Protein AF-A0AAU8CHE3-F1 (afdb_monomer)

Nearest PDB structures (foldseek):
  6iry-assembly1_A  TM=6.524E-01  e=2.110E+00  Danio rerio
  3q7n-assembly1_A  TM=3.684E-01  e=1.659E-01  Escherichia coli
  6f9a-assembly1_A  TM=4.855E-01  e=4.043E+00  Saccharomyces cerevisiae
  8xl0-assembly1_F  TM=3.411E-01  e=1.168E+00  Homo sapiens
  6vk3-assembly1_B  TM=2.874E-01  e=1.168E+00  Saccharomyces cerevisiae

Foldseek 3Di:
DDDPPPDPFPWDWDDDDQWIWTDGHNDIDTGGPVVVVVVVVVLQVVQWDWDDWPQWIWTGGSQQKIKIAGPPDPDPVGMDIDNHPVRLVVLLVPAPQKDALVSVVVVVDDSNVSVSSLVCLQGPPVFQKHFPDVVRGMIGRDPPPPPDD

Solvent-accessible surface area (backbone atoms only — not comparable to full-atom values): 8677 Å² total; per-residue (Å²): 139,79,84,78,80,82,69,71,66,63,66,49,79,47,77,57,86,84,28,37,39,40,30,56,59,94,46,76,45,80,30,49,62,66,55,49,49,52,50,49,54,52,47,39,55,72,44,39,46,77,48,79,52,94,64,23,28,45,31,41,37,64,87,50,28,22,34,46,32,43,53,96,51,92,55,83,86,48,55,47,80,33,81,21,59,64,54,50,50,55,51,58,69,70,48,63,61,63,42,42,40,67,72,42,42,87,73,78,41,54,81,76,51,17,50,51,51,49,51,38,42,45,66,38,86,93,39,62,30,40,76,74,39,80,83,71,55,28,35,28,51,54,74,74,78,79,86,76,132

Mean predicted aligned error: 9.0 Å

Structure (mmCIF, N/CA/C/O backbone):
data_AF-A0AAU8CHE3-F1
#
_entry.id   AF-A0AAU8CHE3-F1
#
loop_
_atom_site.group_PDB
_atom_site.id
_atom_site.type_symbol
_atom_site.label_atom_id
_atom_site.label_alt_id
_atom_site.label_comp_id
_atom_site.label_asym_id
_atom_site.label_entity_id
_atom_site.label_seq_id
_atom_site.pdbx_PDB_ins_code
_atom_site.Cartn_x
_atom_site.Cartn_y
_atom_site.Cartn_z
_atom_site.occupancy
_atom_site.B_iso_or_equiv
_atom_site.auth_seq_id
_atom_site.auth_comp_id
_atom_site.auth_asym_id
_atom_site.auth_atom_id
_atom_site.pdbx_PDB_model_num
ATOM 1 N N . MET A 1 1 ? -22.221 -13.099 -19.031 1.00 35.69 1 MET A N 1
ATOM 2 C CA . MET A 1 1 ? -20.924 -13.803 -19.032 1.00 35.69 1 MET A CA 1
ATOM 3 C C . MET A 1 1 ? -19.932 -12.837 -19.648 1.00 35.69 1 MET A C 1
ATOM 5 O O . MET A 1 1 ? -19.934 -12.679 -20.856 1.00 35.69 1 MET A O 1
ATOM 9 N N . VAL A 1 2 ? -19.248 -12.051 -18.817 1.00 37.47 2 VAL A N 1
ATOM 10 C CA . VAL A 1 2 ? -18.238 -11.088 -19.275 1.00 37.47 2 VAL A CA 1
ATOM 11 C C . VAL A 1 2 ? -16.901 -11.744 -18.988 1.00 37.47 2 VAL A C 1
ATOM 13 O O . VAL A 1 2 ? -16.561 -11.953 -17.825 1.00 37.47 2 VAL A O 1
ATOM 16 N N . GLU A 1 3 ? -16.202 -12.151 -20.042 1.00 35.75 3 GLU A N 1
ATOM 17 C CA . GLU A 1 3 ? -14.806 -12.552 -19.939 1.00 35.75 3 GLU A CA 1
ATOM 18 C C . GLU A 1 3 ? -14.012 -11.343 -19.443 1.00 35.75 3 GLU A C 1
ATOM 20 O O . GLU A 1 3 ? -13.941 -10.305 -20.102 1.00 35.75 3 GLU A O 1
ATOM 25 N N . LYS A 1 4 ? -13.455 -11.457 -18.237 1.00 34.25 4 LYS A N 1
ATOM 26 C CA . LYS A 1 4 ? -12.376 -10.578 -17.810 1.00 34.25 4 LYS A CA 1
ATOM 27 C C . LYS A 1 4 ? -11.146 -11.000 -18.600 1.00 34.25 4 LYS A C 1
ATOM 29 O O . LYS A 1 4 ? -10.516 -11.998 -18.265 1.00 34.25 4 LYS A O 1
ATOM 34 N N . SER A 1 5 ? -10.832 -10.266 -19.659 1.00 40.78 5 SER A N 1
ATOM 35 C CA . SER A 1 5 ? -9.527 -10.356 -20.302 1.00 40.78 5 SER A CA 1
ATOM 36 C C . SER A 1 5 ? -8.483 -9.813 -19.328 1.00 40.78 5 SER A C 1
ATOM 38 O O . SER A 1 5 ? -8.180 -8.625 -19.332 1.00 40.78 5 SER A O 1
ATOM 40 N N . ASP A 1 6 ? -7.948 -10.692 -18.484 1.00 45.19 6 ASP A N 1
ATOM 41 C CA . ASP A 1 6 ? -6.763 -10.478 -17.642 1.00 45.19 6 ASP A CA 1
ATOM 42 C C . ASP A 1 6 ? -5.490 -10.501 -18.507 1.00 45.19 6 ASP A C 1
ATOM 44 O O . ASP A 1 6 ? -4.502 -11.165 -18.208 1.00 45.19 6 ASP A O 1
ATOM 48 N N . ARG A 1 7 ? -5.530 -9.850 -19.675 1.00 47.00 7 ARG A N 1
ATOM 49 C CA . ARG A 1 7 ? -4.360 -9.790 -20.540 1.00 47.00 7 ARG A CA 1
ATOM 50 C C . ARG A 1 7 ? -3.512 -8.629 -20.053 1.00 47.00 7 ARG A C 1
ATOM 52 O O . ARG A 1 7 ? -3.641 -7.516 -20.557 1.00 47.00 7 ARG A O 1
ATOM 59 N N . SER A 1 8 ? -2.660 -8.900 -19.059 1.00 55.28 8 SER A N 1
ATOM 60 C CA . SER A 1 8 ? -1.429 -8.124 -18.895 1.00 55.28 8 SER A CA 1
ATOM 61 C C . SER A 1 8 ? -0.850 -7.914 -20.293 1.00 55.28 8 SER A C 1
ATOM 63 O O . SER A 1 8 ? -0.792 -8.891 -21.051 1.00 55.28 8 SER A O 1
ATOM 65 N N . PRO A 1 9 ? -0.513 -6.676 -20.689 1.00 60.19 9 PRO A N 1
ATOM 66 C CA . PRO A 1 9 ? 0.062 -6.454 -22.004 1.00 60.19 9 PRO A CA 1
ATOM 67 C C . PRO A 1 9 ? 1.248 -7.407 -22.159 1.00 60.19 9 PRO A C 1
ATOM 69 O O . PRO A 1 9 ? 2.013 -7.592 -21.215 1.00 60.19 9 PRO A O 1
ATOM 72 N N . ASP A 1 10 ? 1.366 -8.075 -23.304 1.00 78.12 10 ASP A N 1
ATOM 73 C CA . ASP A 1 10 ? 2.549 -8.884 -23.581 1.00 78.12 10 ASP A CA 1
ATOM 74 C C . ASP A 1 10 ? 3.747 -7.916 -23.560 1.00 78.12 10 ASP A C 1
ATOM 76 O O . ASP A 1 10 ? 3.911 -7.079 -24.450 1.00 78.12 10 ASP A O 1
ATOM 80 N N . HIS A 1 11 ? 4.518 -7.949 -22.471 1.00 86.06 11 HIS A N 1
ATOM 81 C CA . HIS A 1 11 ? 5.742 -7.177 -22.321 1.00 86.06 11 HIS A CA 1
ATOM 82 C C . HIS A 1 11 ? 6.912 -8.119 -22.560 1.00 86.06 11 HIS A C 1
ATOM 84 O O . HIS A 1 11 ? 7.020 -9.159 -21.907 1.00 86.06 11 HIS A O 1
ATOM 90 N N . HIS A 1 12 ? 7.815 -7.754 -23.460 1.00 89.69 12 HIS A N 1
ATOM 91 C CA . HIS A 1 12 ? 8.996 -8.559 -23.740 1.00 89.69 12 HIS A CA 1
ATOM 92 C C . HIS A 1 12 ? 10.241 -7.682 -23.765 1.00 89.69 12 HIS A C 1
ATOM 94 O O . HIS A 1 12 ? 10.225 -6.574 -24.296 1.00 89.69 12 HIS A O 1
ATOM 100 N N . VAL A 1 13 ? 11.330 -8.182 -23.185 1.00 93.38 13 VAL A N 1
ATOM 101 C CA . VAL A 1 13 ? 12.618 -7.489 -23.179 1.00 93.38 13 VAL A CA 1
ATOM 102 C C . VAL A 1 13 ? 13.691 -8.457 -23.637 1.00 93.38 13 VAL A C 1
ATOM 104 O O . VAL A 1 13 ? 13.899 -9.505 -23.028 1.00 93.38 13 VAL A O 1
ATOM 107 N N . GLU A 1 14 ? 14.420 -8.084 -24.682 1.00 94.62 14 GLU A N 1
ATOM 108 C CA . GLU A 1 14 ? 15.563 -8.856 -25.155 1.00 94.62 14 GLU A CA 1
ATOM 109 C C . GLU A 1 14 ? 16.751 -7.968 -25.516 1.00 94.62 14 GLU A C 1
ATOM 111 O O . GLU A 1 14 ? 16.632 -6.798 -25.890 1.00 94.62 14 GLU A O 1
ATOM 116 N N . ARG A 1 15 ? 17.948 -8.548 -25.430 1.00 94.06 15 ARG A N 1
ATOM 117 C CA . ARG A 1 15 ? 19.153 -7.901 -25.939 1.00 94.06 15 ARG A CA 1
ATOM 118 C C . ARG A 1 15 ? 19.282 -8.194 -27.430 1.00 94.06 15 ARG A C 1
ATOM 120 O O . ARG A 1 15 ? 19.497 -9.339 -27.815 1.00 94.06 15 ARG A O 1
ATOM 127 N N . ARG A 1 16 ? 19.319 -7.141 -28.247 1.00 92.94 16 ARG A N 1
ATOM 128 C CA . ARG A 1 16 ? 19.652 -7.227 -29.675 1.00 92.94 16 ARG A CA 1
ATOM 129 C C . ARG A 1 16 ? 20.989 -6.545 -29.937 1.00 92.94 16 ARG A C 1
ATOM 131 O O . ARG A 1 16 ? 21.090 -5.330 -30.116 1.00 92.94 16 ARG A O 1
ATOM 138 N N . GLY A 1 17 ? 22.055 -7.344 -29.902 1.00 90.56 17 GLY A N 1
ATOM 139 C CA . GLY A 1 17 ? 23.427 -6.858 -30.043 1.00 90.56 17 GLY A CA 1
ATOM 140 C C . GLY A 1 17 ? 23.810 -5.865 -28.938 1.00 90.56 17 GLY A C 1
ATOM 141 O O . GLY A 1 17 ? 23.829 -6.206 -27.754 1.00 90.56 17 GLY A O 1
ATOM 142 N N . GLY A 1 18 ? 24.144 -4.633 -29.329 1.00 91.25 18 GLY A N 1
ATOM 143 C CA . GLY A 1 18 ? 24.507 -3.549 -28.409 1.00 91.25 18 GLY A CA 1
ATOM 144 C C . GLY A 1 18 ? 23.323 -2.822 -27.761 1.00 91.25 18 GLY A C 1
ATOM 145 O O . GLY A 1 18 ? 23.558 -1.988 -26.893 1.00 91.25 18 GLY A O 1
ATOM 146 N N . ARG A 1 19 ? 22.085 -3.126 -28.163 1.00 95.81 19 ARG A N 1
ATOM 147 C CA . ARG A 1 19 ? 20.861 -2.407 -27.779 1.00 95.81 19 ARG A CA 1
ATOM 148 C C . ARG A 1 19 ? 19.893 -3.296 -26.993 1.00 95.81 19 ARG A C 1
ATOM 150 O O . ARG A 1 19 ? 20.052 -4.521 -26.964 1.00 95.81 19 ARG A O 1
ATOM 157 N N . VAL A 1 20 ? 18.908 -2.672 -26.355 1.00 96.06 20 VAL A N 1
ATOM 158 C CA . VAL A 1 20 ? 17.818 -3.343 -25.633 1.00 96.06 20 VAL A CA 1
ATOM 159 C C . VAL A 1 20 ? 16.527 -3.110 -26.410 1.00 96.06 20 VAL A C 1
ATOM 161 O O . VAL A 1 20 ? 16.157 -1.963 -26.633 1.00 96.06 20 VAL A O 1
ATOM 164 N N . ALA A 1 21 ? 15.876 -4.181 -26.858 1.00 95.75 21 ALA A N 1
ATOM 165 C CA . ALA A 1 21 ? 14.541 -4.100 -27.438 1.00 95.75 21 ALA A CA 1
ATOM 166 C C . ALA A 1 21 ? 13.520 -4.306 -26.316 1.00 95.75 21 ALA A C 1
ATOM 168 O O . ALA A 1 21 ? 13.581 -5.318 -25.613 1.00 95.75 21 ALA A O 1
ATOM 169 N N . VAL A 1 22 ? 12.630 -3.335 -26.136 1.00 94.81 22 VAL A N 1
ATOM 170 C CA . VAL A 1 22 ? 11.515 -3.381 -25.187 1.00 94.81 22 VAL A CA 1
ATOM 171 C C . VAL A 1 22 ? 10.228 -3.350 -25.994 1.00 94.81 22 VAL A C 1
ATOM 173 O O . VAL A 1 22 ? 9.992 -2.399 -26.735 1.00 94.81 22 VAL A O 1
ATOM 176 N N . THR A 1 23 ? 9.408 -4.380 -25.854 1.00 94.12 23 THR A N 1
ATOM 177 C CA . THR A 1 23 ? 8.099 -4.476 -26.496 1.00 94.12 23 THR A CA 1
ATOM 178 C C . THR A 1 23 ? 7.020 -4.301 -25.440 1.00 94.12 23 THR A C 1
ATOM 180 O O . THR A 1 23 ? 7.056 -4.980 -24.411 1.00 94.12 23 THR A O 1
ATOM 183 N N . VAL A 1 24 ? 6.072 -3.397 -25.683 1.00 91.44 24 VAL A N 1
ATOM 184 C CA . VAL A 1 24 ? 4.893 -3.179 -24.837 1.00 91.44 24 VAL A CA 1
ATOM 185 C C . VAL A 1 24 ? 3.669 -3.181 -25.745 1.00 91.44 24 VAL A C 1
ATOM 187 O O . VAL A 1 24 ? 3.460 -2.245 -26.512 1.00 91.44 24 VAL A O 1
ATOM 190 N N . GLY A 1 25 ? 2.871 -4.251 -25.689 1.00 88.69 25 GLY A N 1
ATOM 191 C CA . GLY A 1 25 ? 1.801 -4.445 -26.670 1.00 88.69 25 GLY A CA 1
ATOM 192 C C . GLY A 1 25 ? 2.386 -4.657 -28.069 1.00 88.69 25 GLY A C 1
ATOM 193 O O . GLY A 1 25 ? 3.240 -5.521 -28.248 1.00 88.69 25 GLY A O 1
ATOM 194 N N . ASP A 1 26 ? 1.947 -3.865 -29.046 1.00 88.06 26 ASP A N 1
ATOM 195 C CA . ASP A 1 26 ? 2.426 -3.940 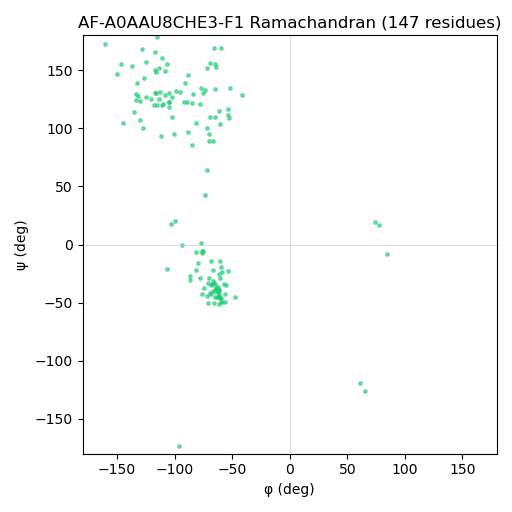-30.436 1.00 88.06 26 ASP A CA 1
ATOM 196 C C . ASP A 1 26 ? 3.584 -2.967 -30.738 1.00 88.06 26 ASP A C 1
ATOM 198 O O . ASP A 1 26 ? 4.089 -2.920 -31.862 1.00 88.06 26 ASP 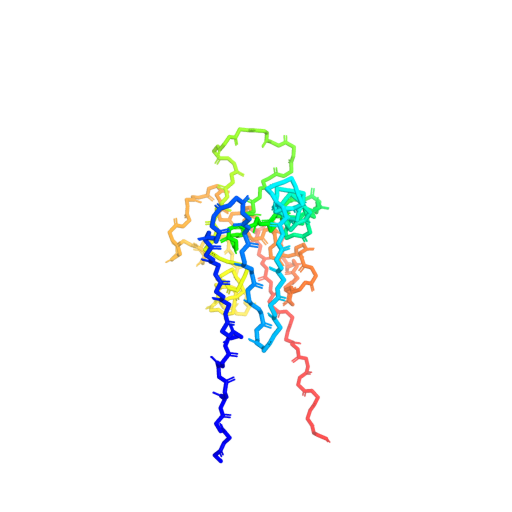A O 1
ATOM 202 N N . GLU A 1 27 ? 4.012 -2.176 -29.751 1.00 91.81 27 GLU A N 1
ATOM 203 C CA . GLU A 1 27 ? 5.079 -1.190 -29.912 1.00 91.81 27 GLU A CA 1
ATOM 204 C C . GLU A 1 27 ? 6.428 -1.761 -29.476 1.00 91.81 27 GLU A C 1
ATOM 206 O O . GLU A 1 27 ? 6.562 -2.314 -28.384 1.00 91.81 27 GLU A O 1
ATOM 211 N N . GLU A 1 28 ? 7.448 -1.593 -30.320 1.00 93.06 28 GLU A N 1
ATOM 212 C CA . GLU A 1 28 ? 8.831 -1.951 -30.010 1.00 93.06 28 GLU A CA 1
ATOM 213 C C . GLU A 1 28 ? 9.709 -0.697 -29.940 1.00 93.06 28 GLU A C 1
ATOM 215 O O . GLU A 1 28 ? 9.807 0.083 -30.889 1.00 93.06 28 GLU A O 1
ATOM 220 N N . LEU A 1 29 ? 10.399 -0.544 -28.813 1.00 94.19 29 LEU A N 1
ATOM 221 C CA . LEU A 1 29 ? 11.357 0.517 -28.545 1.00 94.19 29 LEU A CA 1
ATOM 222 C C . LEU A 1 29 ? 12.765 -0.080 -28.511 1.00 94.19 29 LEU A C 1
ATOM 224 O O . LEU A 1 29 ? 13.068 -0.961 -27.705 1.00 94.19 29 LEU A O 1
ATOM 228 N N . LEU A 1 30 ? 13.646 0.412 -29.383 1.00 96.75 30 LEU A N 1
ATOM 229 C CA . LEU A 1 30 ? 15.037 -0.031 -29.455 1.00 96.75 30 LEU A CA 1
ATOM 230 C C . LEU A 1 30 ? 15.955 0.973 -28.749 1.00 96.75 30 LEU A C 1
ATOM 232 O O . LEU A 1 30 ? 16.414 1.948 -29.347 1.00 96.75 30 LEU A O 1
ATOM 236 N N . LEU A 1 31 ? 16.259 0.699 -27.488 1.00 97.25 31 LEU A N 1
ATOM 237 C CA . LEU A 1 31 ? 17.014 1.582 -26.608 1.00 97.25 31 LEU A CA 1
ATOM 238 C C . LEU A 1 31 ? 18.522 1.346 -26.722 1.00 97.25 31 LEU A C 1
ATOM 240 O O . LEU A 1 31 ? 18.992 0.210 -26.886 1.00 97.25 31 LEU A O 1
ATOM 244 N N . SER A 1 32 ? 19.308 2.416 -26.587 1.00 97.00 32 SER A N 1
ATOM 245 C CA . SER A 1 32 ? 20.715 2.258 -26.222 1.00 97.00 32 SER A CA 1
ATOM 246 C C . SER A 1 32 ? 20.822 1.682 -24.801 1.00 97.00 32 SER A C 1
ATOM 248 O O . SER A 1 32 ? 19.837 1.592 -24.067 1.00 97.00 32 SER A O 1
ATOM 250 N N . ARG A 1 33 ? 22.020 1.255 -24.384 1.00 93.44 33 ARG A N 1
ATOM 251 C CA . ARG A 1 33 ? 22.203 0.798 -22.995 1.00 93.44 33 ARG A CA 1
ATOM 252 C C . ARG A 1 33 ? 22.044 1.923 -21.980 1.00 93.44 33 ARG A C 1
ATOM 254 O O . ARG A 1 33 ? 21.649 1.641 -20.856 1.00 93.44 33 ARG A O 1
ATOM 261 N N . GLU A 1 34 ? 22.398 3.140 -22.374 1.00 96.06 34 GLU A N 1
ATOM 262 C CA . GLU A 1 34 ? 22.302 4.329 -21.531 1.00 96.06 34 GLU A CA 1
ATOM 263 C C . GLU A 1 34 ? 20.829 4.699 -21.342 1.00 96.06 34 GLU A C 1
ATOM 265 O O . GLU A 1 34 ? 20.366 4.732 -20.206 1.00 96.06 34 GLU A O 1
ATOM 270 N N . ASP A 1 35 ? 20.057 4.789 -22.431 1.00 96.38 35 ASP A N 1
ATOM 271 C CA . ASP A 1 35 ? 18.614 5.075 -22.359 1.00 96.38 35 ASP A CA 1
ATOM 272 C C . ASP A 1 35 ? 17.848 3.979 -21.601 1.00 96.38 35 ASP A C 1
ATOM 274 O O . ASP A 1 35 ? 16.918 4.260 -20.853 1.00 96.38 35 ASP A O 1
ATOM 278 N N . ALA A 1 36 ? 18.238 2.707 -21.758 1.00 94.62 36 ALA A N 1
ATOM 279 C CA . ALA A 1 36 ? 17.621 1.608 -21.015 1.00 94.62 36 ALA A CA 1
ATOM 280 C C . ALA A 1 36 ? 17.898 1.687 -19.503 1.00 94.62 36 ALA A C 1
ATOM 282 O O . ALA A 1 36 ? 17.059 1.267 -18.706 1.00 94.62 36 ALA A O 1
ATOM 283 N N . ALA A 1 37 ? 19.067 2.196 -19.102 1.00 93.62 37 ALA A N 1
ATOM 284 C CA . ALA A 1 37 ? 19.376 2.427 -17.695 1.00 93.62 37 ALA A CA 1
ATOM 285 C C . ALA A 1 37 ? 18.582 3.621 -17.147 1.00 93.62 37 ALA A C 1
ATOM 287 O O . ALA A 1 37 ? 17.975 3.491 -16.090 1.00 93.62 37 ALA A O 1
ATOM 288 N N . GLU A 1 38 ? 18.511 4.724 -17.893 1.00 94.94 38 GLU A N 1
ATOM 289 C CA . GLU A 1 38 ? 17.731 5.907 -17.509 1.00 94.94 38 GLU A CA 1
ATOM 290 C C . GLU A 1 38 ? 16.229 5.600 -17.400 1.00 94.94 38 GLU A C 1
ATOM 292 O O . GLU A 1 38 ? 15.576 6.011 -16.440 1.00 94.94 38 GLU A O 1
ATOM 297 N N . LEU A 1 39 ? 15.683 4.810 -18.332 1.00 93.69 39 LEU A N 1
ATOM 298 C CA . LEU A 1 39 ? 14.299 4.344 -18.266 1.00 93.69 39 LEU A CA 1
ATOM 299 C C . LEU A 1 39 ? 14.056 3.498 -17.015 1.00 93.69 39 LEU A C 1
ATOM 301 O O . LEU A 1 39 ? 13.048 3.686 -16.3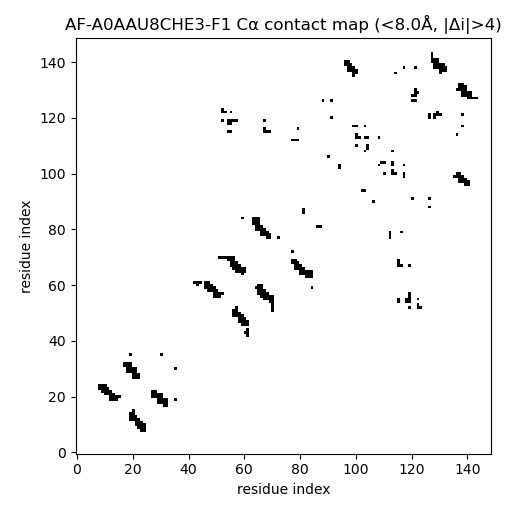42 1.00 93.69 39 LEU A O 1
ATOM 305 N N . ARG A 1 40 ? 14.965 2.570 -16.692 1.00 90.56 40 ARG A N 1
ATOM 306 C CA . ARG A 1 40 ? 14.846 1.754 -15.478 1.00 90.56 40 ARG A CA 1
ATOM 307 C C . ARG A 1 40 ? 14.835 2.633 -14.232 1.00 90.56 40 ARG A C 1
ATOM 309 O O . ARG A 1 40 ? 13.995 2.412 -13.371 1.00 90.56 40 ARG A O 1
ATOM 316 N N . ASP A 1 41 ? 15.741 3.598 -14.144 1.00 90.25 41 ASP A N 1
ATOM 317 C CA . ASP A 1 41 ? 15.847 4.467 -12.972 1.00 90.25 41 ASP A CA 1
ATOM 318 C C . ASP A 1 41 ? 14.594 5.363 -12.855 1.00 90.25 41 ASP A C 1
ATOM 320 O O . ASP A 1 41 ? 14.007 5.470 -11.783 1.00 90.25 41 ASP A O 1
ATOM 324 N N . SER A 1 42 ? 14.084 5.879 -13.979 1.00 89.88 42 SER A N 1
ATOM 325 C CA . SER A 1 42 ? 12.821 6.635 -14.021 1.00 89.88 42 SER A CA 1
ATOM 326 C C . SER A 1 42 ? 11.605 5.788 -13.624 1.00 89.88 42 SER A C 1
ATOM 328 O O . SER A 1 42 ? 10.687 6.287 -12.978 1.00 89.88 42 SER A O 1
ATOM 330 N N . LEU A 1 43 ? 11.575 4.510 -14.017 1.00 89.94 43 LEU A N 1
ATOM 331 C CA . LEU A 1 43 ? 10.531 3.569 -13.610 1.00 89.94 43 LEU A CA 1
ATOM 332 C C . LEU A 1 43 ? 10.627 3.234 -12.121 1.00 89.94 43 LEU A C 1
ATOM 334 O O . LEU A 1 43 ? 9.595 3.180 -11.461 1.00 89.94 43 LEU A O 1
ATOM 338 N N . ASP A 1 44 ? 11.831 3.021 -11.590 1.00 86.25 44 ASP A N 1
ATOM 339 C CA . ASP A 1 44 ? 12.046 2.756 -10.164 1.00 86.25 44 ASP A CA 1
ATOM 340 C C . ASP A 1 44 ? 11.554 3.930 -9.311 1.00 86.25 44 ASP A C 1
ATOM 342 O O . ASP A 1 44 ? 10.778 3.725 -8.376 1.00 86.25 44 ASP A O 1
ATOM 346 N N . ASP A 1 45 ? 11.900 5.156 -9.710 1.00 84.44 45 ASP A N 1
ATOM 347 C CA . ASP A 1 45 ? 11.437 6.386 -9.067 1.00 84.44 45 ASP A CA 1
ATOM 348 C C . ASP A 1 45 ? 9.913 6.553 -9.179 1.00 84.44 45 ASP A C 1
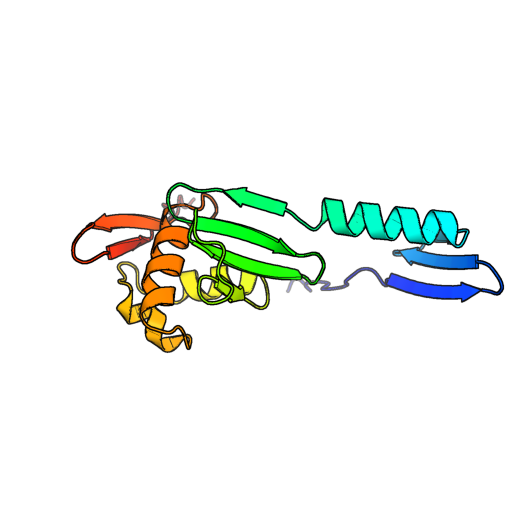ATOM 350 O O . ASP A 1 45 ? 9.251 6.873 -8.193 1.00 84.44 45 ASP A O 1
ATOM 354 N N . ALA A 1 46 ? 9.330 6.311 -10.359 1.00 84.38 46 ALA A N 1
ATOM 355 C CA . ALA A 1 46 ? 7.889 6.456 -10.574 1.00 84.38 46 ALA A CA 1
ATOM 356 C C . ALA A 1 46 ? 7.060 5.400 -9.823 1.00 84.38 46 ALA A C 1
ATOM 358 O O . ALA A 1 46 ? 5.953 5.691 -9.368 1.00 84.38 46 ALA A O 1
ATOM 359 N N . LEU A 1 47 ? 7.575 4.174 -9.701 1.00 84.12 47 LEU A N 1
ATOM 360 C CA . LEU A 1 47 ? 6.924 3.078 -8.977 1.00 84.12 47 LEU A CA 1
ATOM 361 C C . LEU A 1 47 ? 7.150 3.166 -7.463 1.00 84.12 47 LEU A C 1
ATOM 363 O O . LEU A 1 47 ? 6.371 2.604 -6.688 1.00 84.12 47 LEU A O 1
ATOM 367 N N . THR A 1 48 ? 8.198 3.864 -7.028 1.00 88.88 48 THR A N 1
ATOM 368 C CA . THR A 1 48 ? 8.506 4.042 -5.613 1.00 88.88 48 THR A CA 1
ATOM 369 C C . THR A 1 48 ? 7.798 5.272 -5.055 1.00 88.88 48 THR A C 1
ATOM 371 O O . THR A 1 48 ? 8.290 6.394 -5.118 1.00 88.88 48 THR A O 1
ATOM 374 N N . ALA A 1 49 ? 6.647 5.058 -4.422 1.00 88.88 49 ALA A N 1
ATOM 375 C CA . ALA A 1 49 ? 5.922 6.103 -3.704 1.00 88.88 49 ALA A CA 1
ATOM 376 C C . ALA A 1 49 ? 6.088 5.933 -2.190 1.00 88.88 49 ALA A C 1
ATOM 378 O O . ALA A 1 49 ? 5.863 4.851 -1.648 1.00 88.88 49 ALA A O 1
ATOM 379 N N . ARG A 1 50 ? 6.457 7.010 -1.488 1.00 92.06 50 ARG A N 1
ATOM 380 C CA . ARG A 1 50 ? 6.546 7.048 -0.021 1.00 92.06 50 ARG A CA 1
ATOM 381 C C . ARG A 1 50 ? 5.562 8.069 0.529 1.00 92.06 50 ARG A C 1
ATOM 383 O O . ARG A 1 50 ? 5.708 9.260 0.270 1.00 92.06 50 ARG A O 1
ATOM 390 N N . GLU A 1 51 ? 4.637 7.617 1.364 1.00 94.19 51 GLU A N 1
ATOM 391 C CA . GLU A 1 51 ? 3.626 8.466 1.991 1.00 94.19 51 GLU A CA 1
ATOM 392 C C . GLU A 1 51 ? 3.730 8.397 3.513 1.00 94.19 51 GLU A C 1
ATOM 394 O O . GLU A 1 51 ? 3.729 7.321 4.113 1.00 94.19 51 GLU A O 1
ATOM 399 N N . ALA A 1 52 ? 3.871 9.556 4.156 1.00 94.44 52 ALA A N 1
ATOM 400 C CA . ALA A 1 52 ? 4.086 9.644 5.592 1.00 94.44 52 ALA A CA 1
ATOM 401 C C . ALA A 1 52 ? 2.819 10.105 6.316 1.00 94.44 52 ALA A C 1
ATOM 403 O O . ALA A 1 52 ? 2.390 11.248 6.176 1.00 94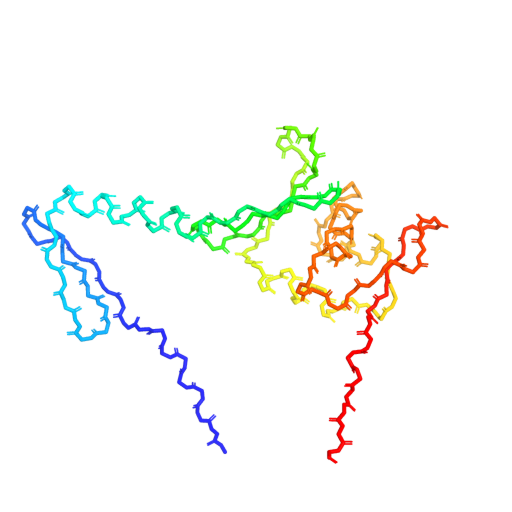.44 52 ALA A O 1
ATOM 404 N N . PHE A 1 53 ? 2.310 9.246 7.189 1.00 94.50 53 PHE A N 1
ATOM 405 C CA . PHE A 1 53 ? 1.162 9.488 8.054 1.00 94.50 53 PHE A CA 1
ATOM 406 C C . PHE A 1 53 ? 1.605 9.948 9.447 1.00 94.50 53 PHE A C 1
ATOM 408 O O . PHE A 1 53 ? 2.787 10.214 9.682 1.00 94.50 53 PHE A O 1
ATOM 415 N N . VAL A 1 54 ? 0.670 10.082 10.391 1.00 93.31 54 VAL A N 1
ATOM 416 C CA . VAL A 1 54 ? 0.976 10.571 11.746 1.00 93.31 54 VAL A CA 1
ATOM 417 C C . VAL A 1 54 ? 1.884 9.590 12.496 1.00 93.31 54 VAL A C 1
ATOM 419 O O . VAL A 1 54 ? 2.922 9.992 13.021 1.00 93.31 54 VAL A O 1
ATOM 422 N N . ASN A 1 55 ? 1.536 8.304 12.517 1.00 91.69 55 ASN A N 1
ATOM 423 C CA . ASN A 1 55 ? 2.261 7.254 13.231 1.00 91.69 55 ASN A CA 1
ATOM 424 C C . ASN A 1 55 ? 3.047 6.337 12.292 1.00 91.69 55 ASN A C 1
ATOM 426 O O . ASN A 1 55 ? 3.985 5.662 12.736 1.00 91.69 55 ASN A O 1
ATOM 430 N N . THR A 1 56 ? 2.676 6.286 11.013 1.00 94.94 56 THR A N 1
ATOM 431 C CA . THR A 1 56 ? 3.212 5.311 10.061 1.00 94.94 56 THR A CA 1
ATOM 432 C C . THR A 1 56 ? 3.735 5.942 8.778 1.00 94.94 56 THR A C 1
ATOM 434 O O . THR A 1 56 ? 3.555 7.129 8.519 1.00 94.94 56 THR A O 1
ATOM 437 N N . VAL A 1 57 ? 4.449 5.148 7.989 1.00 94.94 57 VAL A N 1
ATOM 438 C CA . VAL A 1 57 ? 4.853 5.481 6.625 1.00 94.94 57 VAL A CA 1
ATOM 439 C C . VAL A 1 57 ? 4.525 4.291 5.732 1.00 94.94 57 VAL A C 1
ATOM 441 O O . VAL A 1 57 ? 4.908 3.165 6.058 1.00 94.94 57 VAL A O 1
ATOM 444 N N . GLY A 1 58 ? 3.812 4.550 4.641 1.00 95.75 58 GLY A N 1
ATOM 445 C CA . GLY A 1 58 ? 3.573 3.619 3.546 1.00 95.75 58 GLY A CA 1
ATOM 446 C C . GLY A 1 58 ? 4.648 3.758 2.473 1.00 95.75 58 GLY A C 1
ATOM 447 O O . GLY A 1 58 ? 5.075 4.873 2.169 1.00 95.75 58 GLY A O 1
ATOM 448 N N . VAL A 1 59 ? 5.121 2.642 1.919 1.00 95.12 59 VAL A N 1
ATOM 449 C CA . VAL A 1 59 ? 6.075 2.644 0.801 1.00 95.12 59 VAL A CA 1
ATOM 450 C C . VAL A 1 59 ? 5.648 1.624 -0.243 1.00 95.12 59 VAL A C 1
ATOM 452 O O . VAL A 1 59 ? 5.715 0.422 0.021 1.00 95.12 59 VAL A O 1
ATOM 455 N N . HIS A 1 60 ? 5.276 2.097 -1.428 1.00 94.56 60 HIS A N 1
ATOM 456 C CA . HIS A 1 60 ? 5.270 1.282 -2.637 1.00 94.56 60 HIS A CA 1
ATOM 457 C C . HIS A 1 60 ? 6.713 1.121 -3.099 1.00 94.56 60 HIS A C 1
ATOM 459 O O . HIS A 1 60 ? 7.456 2.100 -3.156 1.00 94.56 60 HIS A O 1
ATOM 465 N N . ARG A 1 61 ? 7.133 -0.112 -3.369 1.00 92.75 61 ARG A N 1
ATOM 466 C CA . ARG A 1 61 ? 8.446 -0.405 -3.944 1.00 92.75 61 ARG A CA 1
ATOM 467 C C . ARG A 1 61 ? 8.303 -0.807 -5.404 1.00 92.75 61 ARG A C 1
ATOM 469 O O . ARG A 1 61 ? 7.290 -1.385 -5.792 1.00 92.75 61 ARG A O 1
ATOM 476 N N . ALA A 1 62 ? 9.367 -0.607 -6.175 1.00 87.50 62 ALA A N 1
ATOM 477 C CA . ALA A 1 62 ? 9.432 -1.018 -7.575 1.00 87.50 62 ALA A CA 1
ATOM 478 C C . ALA A 1 62 ? 9.230 -2.530 -7.807 1.00 87.50 62 ALA A C 1
ATOM 480 O O . ALA A 1 62 ? 8.798 -2.933 -8.883 1.00 87.50 62 ALA A O 1
ATOM 481 N N . ASP A 1 63 ? 9.488 -3.376 -6.802 1.00 88.56 63 ASP A N 1
ATOM 482 C CA . ASP A 1 63 ? 9.214 -4.821 -6.861 1.00 88.56 63 ASP A CA 1
ATOM 483 C C . ASP A 1 63 ? 7.726 -5.183 -6.666 1.00 88.56 63 ASP A C 1
ATOM 485 O O . ASP A 1 63 ? 7.375 -6.362 -6.654 1.00 88.56 63 ASP A O 1
ATOM 489 N N . GLY A 1 64 ? 6.851 -4.184 -6.504 1.00 90.81 64 GLY A N 1
ATOM 490 C CA . GLY A 1 64 ? 5.418 -4.345 -6.263 1.00 90.81 64 GLY A CA 1
ATOM 491 C C . GLY A 1 64 ? 5.052 -4.564 -4.795 1.00 90.81 64 GLY A C 1
ATOM 492 O O . GLY A 1 64 ? 3.868 -4.515 -4.454 1.00 90.81 64 GLY A O 1
ATOM 493 N N . SER A 1 65 ? 6.036 -4.759 -3.910 1.00 94.94 65 SER A N 1
ATOM 494 C CA . SER A 1 65 ? 5.783 -4.931 -2.482 1.00 94.94 65 SER A CA 1
ATOM 495 C C . SER A 1 65 ? 5.365 -3.622 -1.817 1.00 94.94 65 SER A C 1
ATOM 497 O O . SER A 1 65 ? 5.741 -2.523 -2.232 1.00 94.94 65 SER A O 1
ATOM 499 N N . TYR A 1 66 ? 4.587 -3.750 -0.742 1.00 96.12 66 TYR A N 1
ATOM 500 C CA . TYR A 1 66 ? 4.152 -2.612 0.058 1.00 96.12 66 TYR A CA 1
ATOM 501 C C . TYR A 1 66 ? 4.692 -2.706 1.480 1.00 96.12 66 TYR A C 1
ATOM 503 O O . TYR A 1 66 ? 4.585 -3.742 2.147 1.00 96.12 66 TYR A O 1
ATOM 511 N N . VAL A 1 67 ? 5.287 -1.621 1.964 1.00 94.88 67 VAL A N 1
ATOM 512 C CA . VAL A 1 67 ? 5.911 -1.563 3.286 1.00 94.88 67 VAL A CA 1
ATOM 513 C C . VAL A 1 67 ? 5.141 -0.624 4.184 1.00 94.88 67 VAL A C 1
ATOM 515 O O . VAL A 1 67 ? 4.927 0.533 3.847 1.00 94.88 67 VAL A O 1
ATOM 518 N N . VAL A 1 68 ? 4.834 -1.107 5.381 1.00 95.00 68 VAL A N 1
ATOM 519 C CA . VAL A 1 68 ? 4.389 -0.267 6.489 1.00 95.00 68 VAL A CA 1
ATOM 520 C C . VAL A 1 68 ? 5.538 -0.131 7.477 1.00 95.00 68 VAL A C 1
ATOM 522 O O . VAL A 1 68 ? 6.046 -1.129 7.999 1.00 95.00 68 VAL A O 1
ATOM 525 N N . GLU A 1 69 ? 5.943 1.103 7.744 1.00 92.19 69 GLU A N 1
ATOM 526 C CA . GLU A 1 69 ? 6.990 1.458 8.700 1.00 92.19 69 GLU A CA 1
ATOM 527 C C . GLU A 1 69 ? 6.403 2.311 9.826 1.00 92.19 69 GLU A C 1
ATOM 529 O O 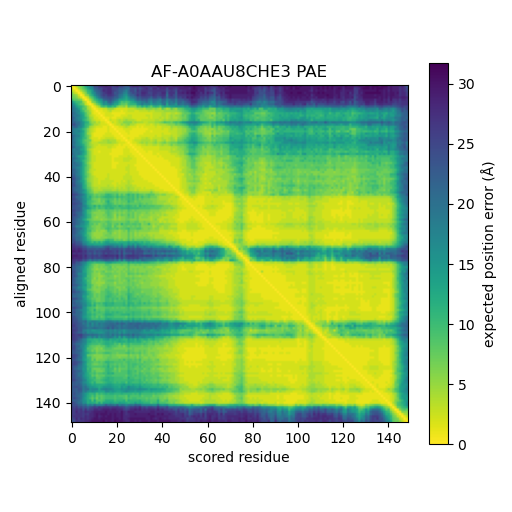. GLU A 1 69 ? 5.461 3.077 9.624 1.00 92.19 69 GLU A O 1
ATOM 534 N N . ARG A 1 70 ? 6.977 2.224 11.027 1.00 90.94 70 ARG A N 1
ATOM 535 C CA . ARG A 1 70 ? 6.704 3.210 12.077 1.00 90.94 70 ARG A CA 1
ATOM 536 C C . ARG A 1 70 ? 7.415 4.521 11.734 1.00 90.94 70 ARG A C 1
ATOM 538 O O . ARG A 1 70 ? 8.611 4.518 11.443 1.00 90.94 70 ARG A O 1
ATOM 545 N N . ARG A 1 71 ? 6.718 5.651 11.843 1.00 87.50 71 ARG A N 1
ATOM 546 C CA . ARG A 1 71 ? 7.329 6.972 11.666 1.00 87.50 71 ARG A CA 1
ATOM 547 C C . ARG A 1 71 ? 8.362 7.244 12.768 1.00 87.50 71 ARG A C 1
ATOM 549 O O . ARG A 1 71 ? 8.089 7.025 13.946 1.00 87.50 71 ARG A O 1
ATOM 556 N N . GLY A 1 72 ? 9.542 7.738 12.382 1.00 76.69 72 GLY A N 1
ATOM 557 C CA . GLY A 1 72 ? 10.606 8.148 13.311 1.00 76.69 72 GLY A CA 1
ATOM 558 C C . GLY A 1 72 ? 11.429 7.007 13.921 1.00 76.69 72 GLY A C 1
ATOM 559 O O . GLY A 1 72 ? 12.096 7.223 14.929 1.00 76.69 72 GLY A O 1
ATOM 560 N N . ALA A 1 73 ? 11.380 5.799 13.349 1.00 66.12 73 ALA A N 1
ATOM 561 C CA . ALA A 1 73 ? 12.151 4.655 13.830 1.00 66.12 73 ALA A CA 1
ATOM 562 C C . ALA A 1 73 ? 12.967 4.002 12.695 1.00 66.12 73 ALA A C 1
ATOM 564 O O . ALA A 1 73 ? 12.439 3.195 11.937 1.00 66.12 73 ALA A O 1
ATOM 565 N N . ASP A 1 74 ? 14.268 4.299 12.613 1.00 56.91 74 ASP A N 1
ATOM 566 C CA . ASP A 1 74 ? 15.150 3.866 11.508 1.00 56.91 74 ASP A CA 1
ATOM 567 C C . ASP A 1 74 ? 15.597 2.389 11.546 1.00 56.91 74 ASP A C 1
ATOM 569 O O . ASP A 1 74 ? 16.211 1.883 10.605 1.00 56.91 74 ASP A O 1
ATOM 573 N N . SER A 1 75 ? 15.308 1.637 12.613 1.00 59.69 75 SER A N 1
ATOM 574 C CA . SER A 1 75 ? 15.762 0.241 12.704 1.00 59.69 75 SER A CA 1
ATOM 575 C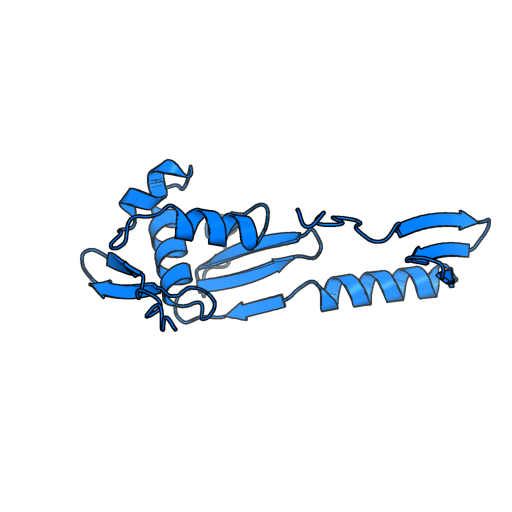 C . SER A 1 75 ? 14.913 -0.716 11.853 1.00 59.69 75 SER A C 1
ATOM 577 O O . SER A 1 75 ? 13.684 -0.723 11.933 1.00 59.69 75 SER A O 1
ATOM 579 N N . ALA A 1 76 ? 15.572 -1.617 11.111 1.00 54.00 76 ALA A N 1
ATOM 580 C CA . ALA A 1 76 ? 14.950 -2.614 10.225 1.00 54.00 76 ALA A CA 1
ATOM 581 C C . ALA A 1 76 ? 13.877 -3.506 10.893 1.00 54.00 76 ALA A C 1
ATOM 583 O O . ALA A 1 76 ? 12.989 -4.018 10.214 1.00 54.00 76 ALA A O 1
ATOM 584 N N . GLY A 1 77 ? 13.903 -3.653 12.223 1.00 59.88 77 GLY A N 1
ATOM 585 C CA . GLY A 1 77 ? 12.887 -4.380 12.993 1.00 59.88 77 GLY A CA 1
ATOM 586 C C . GLY A 1 77 ? 11.499 -3.720 13.038 1.00 59.88 77 GLY A C 1
ATOM 587 O O . GLY A 1 77 ? 10.532 -4.396 13.385 1.00 59.88 77 GLY A O 1
ATOM 588 N N . ASN A 1 78 ? 11.376 -2.447 12.646 1.00 72.94 78 ASN A N 1
ATOM 589 C CA . ASN A 1 78 ? 10.160 -1.635 12.800 1.00 72.94 78 ASN A CA 1
ATOM 590 C C . ASN A 1 78 ? 9.305 -1.524 11.532 1.00 72.94 78 ASN A C 1
ATOM 592 O O . ASN A 1 78 ? 8.506 -0.597 11.412 1.00 72.94 78 ASN A O 1
ATOM 596 N N . ARG A 1 79 ? 9.476 -2.450 10.585 1.00 88.81 79 ARG A N 1
ATOM 597 C CA . ARG A 1 79 ? 8.680 -2.494 9.357 1.00 88.81 79 ARG A CA 1
ATOM 598 C C . ARG A 1 79 ? 7.994 -3.837 9.148 1.00 88.81 79 ARG A C 1
ATOM 600 O O . ARG A 1 79 ? 8.420 -4.873 9.679 1.00 88.81 79 ARG A O 1
ATOM 607 N N . LYS A 1 80 ? 6.922 -3.808 8.365 1.00 91.56 80 LYS A N 1
ATOM 608 C CA . LYS A 1 80 ? 6.216 -4.970 7.830 1.00 91.56 80 LYS A CA 1
ATOM 609 C C . LYS A 1 80 ? 6.161 -4.823 6.316 1.00 91.56 80 LYS A C 1
ATOM 611 O O . LYS A 1 80 ? 5.702 -3.804 5.822 1.00 91.56 80 LYS A O 1
ATOM 616 N N . VAL A 1 81 ? 6.618 -5.854 5.614 1.00 93.44 81 VAL A N 1
ATOM 617 C CA . VAL A 1 81 ? 6.491 -5.974 4.160 1.00 93.44 81 VAL A CA 1
ATOM 618 C C . VAL A 1 81 ? 5.303 -6.886 3.848 1.00 93.44 81 VAL A C 1
ATOM 620 O O . VAL A 1 81 ? 5.152 -7.950 4.469 1.00 93.44 81 VAL A O 1
ATOM 623 N N . PHE A 1 82 ? 4.461 -6.432 2.931 1.00 94.25 82 PHE A N 1
ATOM 624 C CA . PHE A 1 82 ? 3.389 -7.167 2.273 1.00 94.25 82 PHE A CA 1
ATOM 625 C C . PHE A 1 82 ? 3.790 -7.423 0.821 1.00 94.25 82 PHE A C 1
ATOM 627 O O . PHE A 1 82 ? 4.494 -6.603 0.236 1.00 94.25 82 PHE A O 1
ATOM 634 N N . ASP A 1 83 ? 3.322 -8.531 0.245 1.00 94.06 83 ASP A N 1
ATOM 635 C CA . ASP A 1 83 ? 3.626 -8.888 -1.149 1.00 94.06 83 ASP A CA 1
ATOM 636 C C . ASP A 1 83 ? 3.130 -7.824 -2.139 1.00 94.06 83 ASP A C 1
ATOM 638 O O . ASP A 1 83 ? 3.728 -7.638 -3.189 1.00 94.06 83 ASP A O 1
ATOM 642 N N . SER A 1 84 ? 2.061 -7.106 -1.779 1.00 95.50 84 SER A N 1
ATOM 643 C CA . SER A 1 84 ? 1.550 -5.940 -2.498 1.00 95.50 84 SER A CA 1
ATOM 644 C C . SER A 1 84 ? 0.653 -5.079 -1.606 1.00 95.50 84 SER A C 1
ATOM 646 O O . SER A 1 84 ? 0.289 -5.483 -0.494 1.00 95.50 84 SER A O 1
ATOM 648 N N . PHE A 1 85 ? 0.254 -3.904 -2.101 1.00 96.12 85 PHE A N 1
ATOM 649 C CA . PHE A 1 85 ? -0.772 -3.084 -1.451 1.00 96.12 85 PHE A CA 1
ATOM 650 C C . PHE A 1 85 ? -2.124 -3.819 -1.392 1.00 96.12 85 PHE A C 1
ATOM 652 O O . PHE A 1 85 ? -2.755 -3.878 -0.336 1.00 96.12 85 PHE A O 1
ATOM 659 N N . ASP A 1 86 ? -2.511 -4.520 -2.464 1.00 95.69 86 ASP A N 1
ATOM 660 C CA . ASP A 1 86 ? -3.703 -5.378 -2.483 1.00 95.69 86 ASP A CA 1
ATOM 661 C C . ASP A 1 86 ? -3.684 -6.468 -1.408 1.00 95.69 86 ASP A C 1
ATOM 663 O O . ASP A 1 86 ? -4.731 -6.835 -0.872 1.00 95.69 86 ASP A O 1
ATOM 667 N N . ALA A 1 87 ? -2.512 -7.012 -1.066 1.00 95.06 87 ALA A N 1
ATOM 668 C CA . ALA A 1 87 ? -2.407 -7.998 0.004 1.00 95.06 87 ALA A CA 1
ATOM 669 C C . ALA A 1 87 ? -2.788 -7.391 1.367 1.00 95.06 87 ALA A C 1
ATOM 671 O O . ALA A 1 87 ? -3.468 -8.048 2.165 1.00 95.06 87 ALA A O 1
ATOM 672 N N . LEU A 1 88 ? -2.409 -6.132 1.618 1.00 96.19 88 LEU A N 1
ATOM 673 C CA . LEU A 1 88 ? -2.847 -5.375 2.791 1.00 96.19 88 LEU A CA 1
ATOM 674 C C . LEU A 1 88 ? -4.346 -5.039 2.716 1.00 96.19 88 LEU A C 1
ATOM 676 O O . LEU A 1 88 ? -5.056 -5.235 3.703 1.00 96.19 88 LEU A O 1
ATOM 680 N N . ALA A 1 89 ? -4.857 -4.634 1.552 1.00 95.81 89 ALA A N 1
ATOM 681 C CA . ALA A 1 89 ? -6.282 -4.358 1.370 1.00 95.81 89 ALA A CA 1
ATOM 682 C C . ALA A 1 89 ? -7.158 -5.595 1.616 1.00 95.81 89 ALA A C 1
ATOM 684 O O . ALA A 1 89 ? -8.128 -5.538 2.372 1.00 95.81 89 ALA A O 1
ATOM 685 N N . ARG A 1 90 ? -6.775 -6.758 1.080 1.00 94.69 90 ARG A N 1
ATOM 686 C CA . ARG A 1 90 ? -7.452 -8.043 1.337 1.00 94.69 90 ARG A CA 1
ATOM 687 C C . ARG A 1 90 ? -7.349 -8.477 2.794 1.00 94.69 90 ARG A C 1
ATOM 689 O O . ARG A 1 90 ? -8.251 -9.135 3.314 1.00 94.69 90 ARG A O 1
ATOM 696 N N . LEU A 1 91 ? -6.238 -8.166 3.461 1.00 94.81 91 LEU A N 1
ATOM 697 C CA . LEU A 1 91 ? -6.123 -8.363 4.901 1.00 94.81 91 LEU A CA 1
ATOM 698 C C . LEU A 1 91 ? -7.164 -7.509 5.627 1.00 94.81 91 LEU A C 1
ATOM 700 O O . LEU A 1 91 ? -7.935 -8.076 6.395 1.00 94.81 91 LEU A O 1
ATOM 704 N N . CYS A 1 92 ? -7.248 -6.211 5.324 1.00 95.38 92 CYS A N 1
ATOM 705 C CA . CYS A 1 92 ? -8.239 -5.312 5.909 1.00 95.38 92 CYS A CA 1
ATOM 706 C C . CYS A 1 92 ? -9.667 -5.821 5.669 1.00 95.38 92 CYS A C 1
ATOM 708 O O . CYS A 1 92 ? -10.426 -6.000 6.617 1.00 95.38 92 CYS A O 1
ATOM 710 N N . GLN A 1 93 ? -10.018 -6.181 4.432 1.00 94.06 93 GLN A N 1
ATOM 711 C CA . GLN A 1 93 ? -11.348 -6.685 4.065 1.00 94.06 93 GLN A CA 1
ATOM 712 C C . GLN A 1 93 ? -11.792 -7.909 4.879 1.00 94.06 93 GLN A C 1
ATOM 714 O O . GLN A 1 93 ? -12.966 -8.002 5.227 1.00 94.06 93 GLN A O 1
ATOM 719 N N . ARG A 1 94 ? -10.873 -8.808 5.250 1.00 93.88 94 ARG A N 1
ATOM 720 C CA . ARG A 1 94 ? -11.188 -10.010 6.045 1.00 93.88 94 ARG A CA 1
ATOM 721 C C . ARG A 1 94 ? -11.345 -9.761 7.543 1.00 93.88 94 ARG A C 1
ATOM 723 O O . ARG A 1 94 ? -11.858 -10.638 8.233 1.00 93.88 94 ARG A O 1
ATOM 730 N N . LEU A 1 95 ? -10.886 -8.618 8.051 1.00 95.12 95 LEU A N 1
ATOM 731 C CA . LEU A 1 95 ? -11.075 -8.273 9.459 1.00 95.12 95 LEU A CA 1
ATOM 732 C C . LEU A 1 95 ? -12.570 -8.091 9.777 1.00 95.12 95 LEU A C 1
ATOM 734 O O . LEU A 1 95 ? -13.351 -7.765 8.875 1.00 95.12 95 LEU A O 1
ATOM 738 N N . PRO A 1 96 ? -12.988 -8.273 11.037 1.00 95.25 96 PRO A N 1
ATOM 739 C CA . PRO A 1 96 ? -14.341 -7.923 11.454 1.00 95.25 96 PRO A CA 1
ATOM 740 C C . PRO A 1 96 ? -14.650 -6.429 11.236 1.00 95.25 96 PRO A C 1
ATOM 742 O O . PRO A 1 96 ? -13.759 -5.634 10.929 1.00 95.25 96 PRO A O 1
ATOM 745 N N . ALA A 1 97 ? -15.924 -6.047 11.373 1.00 95.56 97 ALA A N 1
ATOM 746 C CA . ALA A 1 97 ? -16.343 -4.647 11.255 1.00 95.56 97 ALA A CA 1
ATOM 747 C C . ALA A 1 97 ? -15.674 -3.758 12.314 1.00 95.56 97 ALA A C 1
ATOM 749 O O . ALA A 1 97 ? -15.235 -2.667 11.988 1.00 95.56 97 ALA A O 1
ATOM 750 N N . GLU A 1 98 ? -15.526 -4.255 13.540 1.00 97.19 98 GLU A N 1
ATOM 751 C CA . GLU A 1 98 ? -14.718 -3.648 14.598 1.00 97.19 98 GLU A CA 1
ATOM 752 C C . GLU A 1 98 ? -13.582 -4.609 14.950 1.00 97.19 98 GLU A C 1
ATOM 754 O O . GLU A 1 98 ? -13.822 -5.800 15.150 1.00 97.19 98 GLU A O 1
ATOM 759 N N . PHE A 1 99 ? -12.344 -4.125 14.991 1.00 96.56 99 PHE A N 1
ATOM 760 C CA . PHE A 1 99 ? -11.177 -4.973 15.203 1.00 96.56 99 PHE A CA 1
ATOM 761 C C . PHE A 1 99 ? -10.075 -4.273 15.992 1.00 96.56 99 PHE A C 1
ATOM 763 O O . PHE A 1 99 ? -9.922 -3.050 16.007 1.00 96.56 99 PHE A O 1
ATOM 770 N N . THR A 1 100 ? -9.257 -5.089 16.639 1.00 95.62 100 THR A N 1
ATOM 771 C CA . THR A 1 100 ? -8.123 -4.669 17.453 1.00 95.62 100 THR A CA 1
ATOM 772 C C . THR A 1 100 ? -6.814 -5.159 16.848 1.00 95.62 100 THR A C 1
ATOM 774 O O . THR A 1 100 ? -6.761 -5.875 15.844 1.00 95.62 100 THR A O 1
ATOM 777 N N . ALA A 1 101 ? -5.705 -4.809 17.499 1.00 93.00 101 ALA A N 1
ATOM 778 C CA . ALA A 1 101 ? -4.416 -5.388 17.157 1.00 93.00 101 ALA A CA 1
ATOM 779 C C . ALA A 1 101 ? -4.400 -6.919 17.329 1.00 93.00 101 ALA A C 1
ATOM 781 O O . ALA A 1 101 ? -3.524 -7.566 16.761 1.00 93.00 101 ALA A O 1
ATOM 782 N N . ASP A 1 102 ? -5.313 -7.521 18.097 1.00 91.50 102 ASP A N 1
ATOM 783 C CA . ASP A 1 102 ? -5.309 -8.969 18.283 1.00 91.50 102 ASP A CA 1
ATOM 784 C C . ASP A 1 102 ? -5.814 -9.734 17.057 1.00 91.50 102 ASP A C 1
ATOM 786 O O . ASP A 1 102 ? -5.188 -10.716 16.659 1.00 91.50 102 ASP A O 1
ATOM 790 N N . ASP A 1 103 ? -6.818 -9.200 16.363 1.00 93.69 103 ASP A N 1
ATOM 791 C CA . ASP A 1 103 ? -7.399 -9.770 15.139 1.00 93.69 103 ASP A CA 1
ATOM 792 C C . ASP A 1 103 ? -6.382 -9.871 13.985 1.00 93.69 103 ASP A C 1
ATOM 794 O O . ASP A 1 103 ? -6.457 -10.751 13.125 1.00 93.69 103 ASP A O 1
ATOM 798 N N . LEU A 1 104 ? -5.353 -9.020 14.017 1.00 90.38 104 LEU A N 1
ATOM 799 C CA . LEU A 1 104 ? -4.211 -9.028 13.099 1.00 90.38 104 LEU A CA 1
ATOM 800 C C . LEU A 1 104 ? -3.193 -10.154 13.385 1.00 90.38 104 LEU A C 1
ATOM 802 O O . LEU A 1 104 ? -2.223 -10.316 12.645 1.00 90.38 104 LEU A O 1
ATOM 806 N N . SER A 1 105 ? -3.347 -10.931 14.460 1.00 82.88 105 SER A N 1
ATOM 807 C CA . SER A 1 105 ? -2.434 -12.045 14.782 1.00 82.88 105 SER A CA 1
ATOM 808 C C . SER A 1 105 ? -2.528 -13.199 13.783 1.00 82.88 105 SER A C 1
ATOM 810 O O . SER A 1 105 ? -1.505 -13.792 13.432 1.00 82.88 105 SER A O 1
ATOM 812 N N . THR A 1 106 ? -3.728 -13.451 13.255 1.00 69.69 106 THR A N 1
ATOM 813 C CA . THR A 1 106 ? -4.035 -14.527 12.296 1.00 69.69 106 THR A CA 1
ATOM 814 C C . THR A 1 106 ? -3.238 -14.408 10.991 1.00 69.69 106 THR A C 1
ATOM 816 O O . THR A 1 106 ? -3.134 -15.361 10.223 1.00 69.69 106 THR A O 1
ATOM 819 N N . THR A 1 107 ? -2.613 -13.255 10.736 1.00 67.88 107 THR A N 1
ATOM 820 C CA . THR A 1 107 ? -1.865 -12.961 9.507 1.00 67.88 107 THR A CA 1
ATOM 821 C C . THR A 1 107 ? -0.345 -13.041 9.683 1.00 67.88 107 THR A C 1
ATOM 823 O O . THR A 1 107 ? 0.402 -12.480 8.880 1.00 67.88 107 THR A O 1
ATOM 826 N N . GLY A 1 108 ? 0.139 -13.687 10.751 1.00 72.44 108 GLY A N 1
ATOM 827 C CA . GLY A 1 108 ? 1.574 -13.884 11.003 1.00 72.44 108 GLY A CA 1
ATOM 828 C C . GLY A 1 108 ? 2.315 -12.622 11.464 1.00 72.44 108 GLY A C 1
ATOM 829 O O . GLY A 1 108 ? 3.539 -12.533 11.348 1.00 72.44 108 GLY A O 1
ATOM 830 N N . LEU A 1 109 ? 1.592 -11.617 11.968 1.00 82.81 109 LEU A N 1
ATOM 831 C CA . LEU A 1 109 ? 2.178 -10.390 12.507 1.00 82.81 109 LEU A CA 1
ATOM 832 C C . LEU A 1 109 ? 2.607 -10.587 13.966 1.00 82.81 109 LEU A C 1
ATOM 834 O O . LEU A 1 109 ? 1.820 -10.994 14.816 1.00 82.81 109 LEU A O 1
ATOM 838 N N . THR A 1 110 ? 3.850 -10.219 14.289 1.00 81.81 110 THR A N 1
ATOM 839 C CA . THR A 1 110 ? 4.309 -10.169 15.686 1.00 81.81 110 THR A CA 1
ATOM 840 C C . THR A 1 110 ? 3.623 -9.033 16.454 1.00 81.81 110 THR A C 1
ATOM 842 O O . THR A 1 110 ? 3.220 -8.028 15.865 1.00 81.81 110 THR A O 1
ATOM 845 N N . ALA A 1 111 ? 3.548 -9.142 17.786 1.00 76.50 111 ALA A N 1
ATOM 846 C CA . ALA A 1 111 ? 2.776 -8.237 18.647 1.00 76.50 111 ALA A CA 1
ATOM 847 C C . ALA A 1 111 ? 2.973 -6.729 18.374 1.00 76.50 111 ALA A C 1
ATOM 849 O O . ALA A 1 111 ? 1.992 -5.990 18.272 1.00 76.50 111 ALA A O 1
ATOM 850 N N . GLY A 1 112 ? 4.221 -6.278 18.207 1.00 80.69 112 GLY A N 1
ATOM 851 C CA . GLY A 1 112 ? 4.535 -4.871 17.924 1.00 80.69 112 GLY A CA 1
ATOM 852 C C . GLY A 1 112 ? 4.127 -4.400 16.522 1.00 80.69 112 GLY A C 1
ATOM 853 O O . GLY A 1 112 ? 3.784 -3.233 16.345 1.00 80.69 112 GLY A O 1
ATOM 854 N N . ARG A 1 113 ? 4.108 -5.304 15.533 1.00 89.19 113 ARG A N 1
ATOM 855 C CA . ARG A 1 113 ? 3.722 -4.989 14.147 1.00 89.19 113 ARG A CA 1
ATOM 856 C C . ARG A 1 113 ? 2.213 -4.878 13.981 1.00 89.19 113 ARG A C 1
ATOM 858 O O . ARG A 1 113 ? 1.771 -4.098 13.150 1.00 89.19 113 ARG A O 1
ATOM 865 N N . ARG A 1 114 ? 1.434 -5.592 14.796 1.00 92.75 114 ARG A N 1
ATOM 866 C CA . ARG A 1 114 ? -0.036 -5.527 14.767 1.00 92.75 114 ARG A CA 1
ATOM 867 C C . ARG A 1 114 ? -0.548 -4.107 15.016 1.00 92.75 114 ARG A C 1
ATOM 869 O O . ARG A 1 114 ? -1.301 -3.581 14.214 1.00 92.75 114 ARG A O 1
ATOM 876 N N . HIS A 1 115 ? -0.052 -3.443 16.060 1.00 92.69 115 HIS A N 1
ATOM 877 C CA . HIS A 1 115 ? -0.436 -2.058 16.366 1.00 92.69 115 HIS A CA 1
ATOM 878 C C . HIS A 1 115 ? -0.026 -1.069 15.275 1.00 92.69 115 HIS A C 1
ATOM 880 O O . HIS A 1 115 ? -0.760 -0.137 14.978 1.00 92.69 115 HIS A O 1
ATOM 886 N N . MET A 1 116 ? 1.153 -1.266 14.686 1.00 93.12 116 MET A N 1
ATOM 887 C CA . MET A 1 116 ? 1.629 -0.426 13.591 1.00 93.12 116 MET A CA 1
ATOM 888 C C . MET A 1 116 ? 0.743 -0.575 12.352 1.00 93.12 116 MET A C 1
ATOM 890 O O . MET A 1 116 ? 0.356 0.425 11.766 1.00 93.12 116 MET A O 1
ATOM 894 N N . VAL A 1 117 ? 0.392 -1.808 11.976 1.00 95.31 117 VAL A N 1
ATOM 895 C CA . VAL A 1 117 ? -0.510 -2.059 10.844 1.00 95.31 117 VAL A CA 1
ATOM 896 C C . VAL A 1 117 ? -1.909 -1.516 11.130 1.00 95.31 117 VAL A C 1
ATOM 898 O O . VAL A 1 117 ? -2.488 -0.904 10.246 1.00 95.31 117 VAL A O 1
ATOM 901 N N . LEU A 1 118 ? -2.430 -1.658 12.354 1.00 96.12 118 LEU A N 1
ATOM 902 C CA . LEU A 1 118 ? -3.721 -1.068 12.724 1.00 96.12 118 LEU A CA 1
ATOM 903 C C . LEU A 1 118 ? -3.709 0.456 12.562 1.00 96.12 118 LEU A C 1
ATOM 905 O O . LEU A 1 118 ? -4.592 0.993 11.903 1.00 96.12 118 LEU A O 1
ATOM 909 N N . TRP A 1 119 ? -2.692 1.145 13.097 1.00 95.88 119 TRP A N 1
ATOM 910 C CA . TRP A 1 119 ? -2.548 2.591 12.892 1.00 95.88 119 TRP A CA 1
ATOM 911 C C . TRP A 1 119 ? -2.495 2.955 11.417 1.00 95.88 119 TRP A C 1
ATOM 913 O O . TRP A 1 119 ? -3.150 3.901 11.008 1.00 95.88 119 TRP A O 1
ATOM 923 N N . HIS A 1 120 ? -1.762 2.182 10.622 1.00 97.31 120 HIS A N 1
ATOM 924 C CA . HIS A 1 120 ? -1.677 2.425 9.195 1.00 97.31 120 HIS A CA 1
ATOM 925 C C . HIS A 1 120 ? -3.037 2.307 8.498 1.00 97.31 120 HIS A C 1
ATOM 927 O O . HIS A 1 120 ? -3.378 3.173 7.705 1.00 97.31 120 HIS A O 1
ATOM 933 N N . LEU A 1 121 ? -3.834 1.285 8.828 1.00 97.50 121 LEU A N 1
ATOM 934 C CA . LEU A 1 121 ? -5.182 1.124 8.272 1.00 97.50 121 LEU A CA 1
ATOM 935 C C . LEU A 1 121 ? -6.097 2.302 8.630 1.00 97.50 121 LEU A C 1
ATOM 937 O O . LEU A 1 121 ? -6.861 2.739 7.790 1.00 97.50 121 LEU A O 1
ATOM 941 N N . VAL A 1 122 ? -5.995 2.822 9.854 1.00 97.69 122 VAL A N 1
ATOM 942 C CA . VAL A 1 122 ? -6.768 3.987 10.320 1.00 97.69 122 VAL A CA 1
ATOM 943 C C . VAL A 1 122 ? -6.318 5.298 9.661 1.00 97.69 122 VAL A C 1
ATOM 945 O O . VAL A 1 122 ? -7.106 6.224 9.508 1.00 97.69 122 VAL A O 1
ATOM 948 N N . GLU A 1 123 ? -5.028 5.431 9.355 1.00 96.94 123 GLU A N 1
ATOM 949 C CA . GLU A 1 123 ? -4.443 6.675 8.840 1.00 96.94 123 GLU A CA 1
ATOM 950 C C . GLU A 1 123 ? -4.543 6.820 7.324 1.00 96.94 123 GLU A C 1
ATOM 952 O O . GLU A 1 123 ? -4.499 7.941 6.816 1.00 96.94 123 GLU A O 1
ATOM 957 N N . HIS A 1 124 ? -4.601 5.699 6.612 1.00 96.81 124 HIS A N 1
ATOM 958 C CA . HIS A 1 124 ? -4.434 5.667 5.172 1.00 96.81 124 HIS A CA 1
ATOM 959 C C . HIS A 1 124 ? -5.784 5.855 4.460 1.00 96.81 124 HIS A C 1
ATOM 961 O O . HIS A 1 124 ? -6.689 5.044 4.654 1.00 96.81 124 HIS A O 1
ATOM 967 N N . PRO A 1 125 ? -5.925 6.877 3.596 1.00 94.44 125 PRO A N 1
ATOM 968 C CA . PRO A 1 125 ? -7.219 7.310 3.060 1.00 94.44 125 PRO A CA 1
ATOM 969 C C . PRO A 1 125 ? -7.901 6.287 2.144 1.00 94.44 125 PRO A C 1
ATOM 971 O O . PRO A 1 125 ? -9.110 6.346 1.968 1.00 94.44 125 PRO A O 1
ATOM 974 N N . GLU A 1 126 ? -7.149 5.352 1.557 1.00 94.81 126 GLU A N 1
ATOM 975 C CA . GLU A 1 126 ? -7.721 4.264 0.745 1.00 94.81 126 GLU A CA 1
ATOM 976 C C . GLU A 1 126 ? -8.374 3.136 1.565 1.00 94.81 126 GLU A C 1
ATOM 978 O O . GLU A 1 126 ? -8.966 2.223 0.987 1.00 94.81 126 GLU A O 1
ATOM 983 N N . PHE A 1 127 ? -8.271 3.157 2.899 1.00 96.44 127 PHE A N 1
ATOM 984 C CA . PHE A 1 127 ? -9.028 2.248 3.754 1.00 96.44 127 PHE A CA 1
ATOM 985 C C . PHE A 1 127 ? -10.170 3.004 4.428 1.00 96.44 127 PHE A C 1
ATOM 987 O O . PHE A 1 127 ? -9.944 3.943 5.185 1.00 96.44 127 PHE A O 1
ATOM 994 N N . ASP A 1 128 ? -11.396 2.523 4.218 1.00 95.44 128 ASP A N 1
ATOM 995 C CA . ASP A 1 128 ? -12.600 2.971 4.925 1.00 95.44 128 ASP A CA 1
ATOM 996 C C . ASP A 1 128 ? -12.586 2.472 6.383 1.00 95.44 128 ASP A C 1
ATOM 998 O O . ASP A 1 128 ? -13.376 1.614 6.787 1.00 95.44 128 ASP A O 1
ATOM 1002 N N . VAL A 1 129 ? -11.610 2.934 7.164 1.00 97.62 129 VAL A N 1
ATOM 1003 C CA . VAL A 1 129 ? -11.359 2.516 8.544 1.00 97.62 129 VAL A CA 1
ATOM 1004 C C . VAL A 1 129 ? -11.135 3.746 9.416 1.00 97.62 129 VAL A C 1
ATOM 1006 O O . VAL A 1 129 ? -10.226 4.536 9.180 1.00 97.62 129 VAL A O 1
ATOM 1009 N N . SER A 1 130 ? -11.922 3.880 10.481 1.00 96.69 130 SER A N 1
ATOM 1010 C CA . SER A 1 130 ? -11.789 4.940 11.478 1.00 96.69 130 SER A CA 1
ATOM 1011 C C . SER A 1 130 ? -11.319 4.407 12.830 1.00 96.69 130 SER A C 1
ATOM 1013 O O . SER A 1 130 ? -11.397 3.219 13.152 1.00 96.69 130 SER A O 1
ATOM 1015 N N . LEU A 1 131 ? -10.792 5.316 13.650 1.00 97.25 131 LEU A N 1
ATOM 1016 C CA . LEU A 1 131 ? -10.403 5.021 15.023 1.00 97.25 131 LEU A CA 1
ATOM 1017 C C . LEU A 1 131 ? -11.627 5.066 15.945 1.00 97.25 131 LEU A C 1
ATOM 1019 O O . LEU A 1 131 ? -12.052 6.154 16.332 1.00 97.25 131 LEU A O 1
ATOM 1023 N N . ALA A 1 132 ? -12.120 3.902 16.360 1.00 96.81 132 ALA A N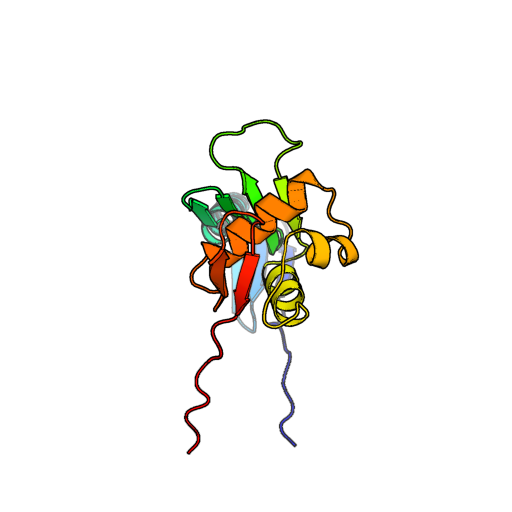 1
ATOM 1024 C CA . ALA A 1 132 ? -13.228 3.796 17.308 1.00 96.81 132 ALA A CA 1
ATOM 1025 C C . ALA A 1 132 ? -12.781 4.094 18.750 1.00 96.81 132 ALA A C 1
ATOM 1027 O O . ALA A 1 132 ? -13.446 4.809 19.500 1.00 96.81 132 ALA A O 1
ATOM 1028 N N . ASN A 1 133 ? -11.618 3.572 19.159 1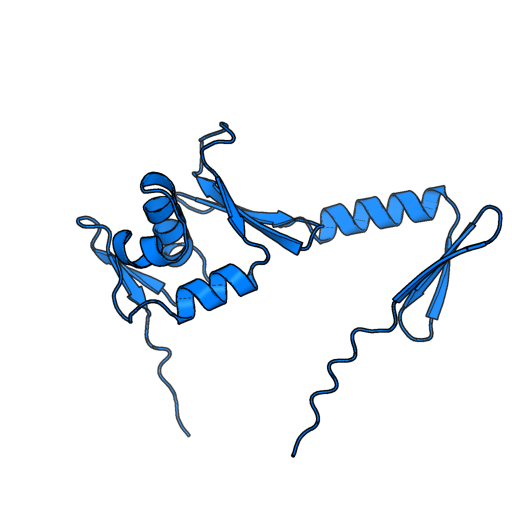.00 95.62 133 ASN A N 1
ATOM 1029 C CA . ASN A 1 133 ? -11.077 3.796 20.498 1.00 95.62 133 ASN A CA 1
ATOM 1030 C C . ASN A 1 133 ? -9.542 3.758 20.512 1.00 95.62 133 ASN A C 1
ATOM 1032 O O . ASN A 1 133 ? -8.900 3.005 19.782 1.00 95.62 133 ASN A O 1
ATOM 1036 N N . ARG A 1 134 ? -8.927 4.560 21.387 1.00 92.94 134 ARG A N 1
ATOM 1037 C CA . ARG A 1 134 ? -7.468 4.587 21.583 1.00 92.94 134 ARG A CA 1
ATOM 1038 C C . ARG A 1 134 ? -6.978 3.550 22.588 1.00 92.94 134 ARG A C 1
ATOM 1040 O O . ARG A 1 134 ? -5.831 3.119 22.476 1.00 92.94 134 ARG A O 1
ATOM 1047 N N . GLN A 1 135 ? -7.791 3.189 23.584 1.00 91.88 135 GLN A N 1
ATOM 1048 C CA . GLN A 1 135 ? -7.394 2.280 24.666 1.00 91.88 135 GLN A CA 1
ATOM 1049 C C . GLN A 1 135 ? -8.574 1.390 25.114 1.00 91.88 135 GLN A C 1
ATOM 1051 O O . GLN A 1 135 ? -9.452 1.874 25.830 1.00 91.88 135 GLN A O 1
ATOM 1056 N N . PRO A 1 136 ? -8.597 0.096 24.728 1.00 91.19 136 PRO A N 1
ATOM 1057 C CA . PRO A 1 136 ? -7.651 -0.559 23.816 1.00 91.19 136 PRO A CA 1
ATOM 1058 C C . PRO A 1 136 ? -7.717 0.028 22.397 1.00 91.19 136 PRO A C 1
ATOM 1060 O O . PRO A 1 136 ? -8.746 0.567 21.990 1.00 91.19 136 PRO A O 1
ATOM 1063 N N . LEU A 1 137 ? -6.606 -0.053 21.656 1.00 94.81 137 LEU A N 1
ATOM 1064 C CA . LEU A 1 137 ? -6.536 0.447 20.282 1.00 94.81 137 LEU A CA 1
ATOM 1065 C C . LEU A 1 137 ? -7.475 -0.374 19.391 1.00 94.81 137 LEU A C 1
ATOM 1067 O O . LEU A 1 137 ? -7.209 -1.550 19.129 1.00 94.81 137 LEU A O 1
ATOM 1071 N N . THR A 1 138 ? -8.557 0.267 18.963 1.00 97.38 138 THR A N 1
ATOM 1072 C CA . THR A 1 138 ? -9.691 -0.357 18.282 1.00 97.38 138 THR A CA 1
ATOM 1073 C C . THR A 1 138 ? -10.055 0.478 17.067 1.00 97.38 138 THR A C 1
ATOM 1075 O O . THR A 1 138 ? -10.200 1.699 17.168 1.00 97.38 138 THR A O 1
ATOM 1078 N N . ALA A 1 139 ? -10.177 -0.189 15.930 1.00 97.88 139 ALA A N 1
ATOM 1079 C CA . ALA A 1 139 ? -10.579 0.395 14.666 1.00 97.88 139 ALA A CA 1
ATOM 1080 C C . ALA A 1 139 ? -11.938 -0.166 14.249 1.00 97.88 139 ALA A C 1
ATOM 1082 O O . ALA A 1 139 ? -12.278 -1.301 14.584 1.00 97.88 139 ALA A O 1
ATOM 1083 N N . GLU A 1 140 ? -12.690 0.619 13.496 1.00 97.69 140 GLU A N 1
ATOM 1084 C CA . GLU A 1 140 ? -13.950 0.204 12.892 1.00 97.69 140 GLU A CA 1
ATOM 1085 C C . GLU A 1 140 ? -13.901 0.475 11.391 1.00 97.69 140 GLU A C 1
ATOM 1087 O O . GLU A 1 140 ? -13.315 1.459 10.944 1.00 97.69 140 GLU A O 1
ATOM 1092 N N . LYS A 1 141 ? -14.501 -0.406 10.599 1.00 96.69 141 LYS A N 1
ATOM 1093 C CA . LYS A 1 141 ? -14.740 -0.162 9.183 1.00 96.69 141 LYS A CA 1
ATOM 1094 C C . LYS A 1 141 ? -15.937 0.759 9.067 1.00 96.69 141 LYS A C 1
ATOM 1096 O O . LYS A 1 141 ? -17.033 0.396 9.496 1.00 96.69 141 LYS A O 1
ATOM 1101 N N . THR A 1 142 ? -15.751 1.915 8.451 1.00 88.31 142 THR A N 1
ATOM 1102 C CA . THR A 1 142 ? -16.880 2.756 8.072 1.00 88.31 142 THR A CA 1
ATOM 1103 C C . THR A 1 142 ? -17.610 2.027 6.961 1.00 88.31 142 THR A C 1
ATOM 1105 O O . THR A 1 142 ? -17.066 1.850 5.873 1.00 88.31 142 THR A O 1
ATOM 1108 N N . ALA A 1 143 ? -18.813 1.522 7.250 1.00 64.19 143 ALA A N 1
ATOM 1109 C CA . ALA A 1 143 ? -19.648 0.931 6.221 1.00 64.19 143 ALA A CA 1
ATOM 1110 C C . ALA A 1 143 ? -19.788 1.966 5.106 1.00 64.19 143 ALA A C 1
ATOM 1112 O O . ALA A 1 143 ? -20.323 3.050 5.338 1.00 64.19 143 ALA A O 1
ATOM 1113 N N . THR A 1 144 ? -19.281 1.646 3.916 1.00 53.88 144 THR A N 1
ATOM 1114 C CA . THR A 1 144 ? -19.668 2.364 2.712 1.00 53.88 144 THR A CA 1
ATOM 1115 C C . THR A 1 144 ? -21.189 2.294 2.696 1.00 53.88 144 THR A C 1
ATOM 1117 O O . THR A 1 144 ? -21.742 1.195 2.609 1.00 53.88 144 THR A O 1
ATOM 1120 N N . GLU A 1 145 ? -21.874 3.424 2.891 1.00 42.91 145 GLU A N 1
ATOM 1121 C CA . GLU A 1 145 ? -23.309 3.483 2.649 1.00 42.91 145 GLU A CA 1
ATOM 1122 C C . GLU A 1 145 ? -23.508 2.966 1.229 1.00 42.91 145 GLU A C 1
ATOM 1124 O O . GLU A 1 145 ? -23.088 3.591 0.253 1.00 42.91 145 GLU A O 1
ATOM 1129 N N . VAL A 1 146 ? -24.070 1.764 1.121 1.00 43.94 146 VAL A N 1
ATOM 1130 C CA . VAL A 1 146 ? -24.499 1.216 -0.155 1.00 43.94 146 VAL A CA 1
ATOM 1131 C C . VAL A 1 146 ? -25.701 2.066 -0.534 1.00 43.94 146 VAL A C 1
ATOM 1133 O O . VAL A 1 146 ? -26.825 1.813 -0.105 1.00 43.94 146 VAL A O 1
ATOM 1136 N N . VAL A 1 147 ? -25.448 3.164 -1.241 1.00 45.97 147 VAL A N 1
ATOM 1137 C CA . VAL A 1 147 ? -26.505 3.908 -1.910 1.00 45.97 147 VAL A CA 1
ATOM 1138 C C . VAL A 1 147 ? -26.956 3.018 -3.065 1.00 45.97 147 VAL A C 1
ATOM 1140 O O . VAL A 1 147 ? -26.330 2.993 -4.121 1.00 45.97 147 VAL A O 1
ATOM 1143 N N . GLU A 1 148 ? -28.008 2.240 -2.831 1.00 37.09 148 GLU A N 1
ATOM 1144 C CA . GLU A 1 148 ? -28.744 1.512 -3.866 1.00 37.09 148 GLU A CA 1
ATOM 1145 C C . GLU A 1 148 ? -30.185 2.041 -3.938 1.00 37.09 148 GLU A C 1
ATOM 1147 O O . GLU A 1 148 ? -30.788 2.283 -2.887 1.00 37.09 148 GLU A O 1
ATOM 1152 N N . PRO A 1 149 ? -30.835 2.035 -5.113 1.00 48.94 149 PRO A N 1
ATOM 1153 C CA . PRO A 1 149 ? -30.384 2.445 -6.446 1.00 48.94 149 PRO A CA 1
ATOM 1154 C C . PRO A 1 149 ? -31.104 3.712 -6.963 1.00 48.94 149 PRO A C 1
ATOM 1156 O O . PRO A 1 149 ? -32.203 4.048 -6.463 1.00 48.94 149 PRO A O 1
#

pLDDT: mean 85.98, std 16.41, range [34.25, 97.88]

InterPro domains:
  IPR055950 Protein of unknown function DUF7528 [PF24372] (31-141)

Secondary structure (DSSP, 8-state):
----------EEEEEETTEEEEEETTEEEEE-HHHHHHHHHHHHHHH--EEE-SSEEEEE-TTS-EEEEETT--SGGGEEEES-HHHHHHHHHHS-SEEETTGGGGGT--HHHHHHHHHHHHH-TTS-EEEEEETTEEEEE--------

Sequence (149 aa):
MVEKSDRSPDHHVERRGGRVAVTVGDEELLLSREDAAELRDSLDDALTAREAFVNTVGVHRADGSYVVERRGADSAGNRKVFDSFDALARLCQRLPAEFTADDLSTTGLTAGRRHMVLWHLVEHPEFDVSLANRQPLTAEKTATEVVEP

Organism: NCBI:txid3166650

Radius of gyration: 20.31 Å; Cα contacts (8 Å, |Δi|>4): 210; chains: 1; bounding box: 55×25×55 Å